Protein AF-A0A950HGU4-F1 (afdb_monomer_lite)

Sequence (94 aa):
MRDKKIDRATVLRDLQVIENDDYDGFVLLVQAARNRNVVFNPDLPIWDAAQRLGIIVDCNHGGVVEFNEEMRDFVRDRNNVDGSDKHPFVKGRH

Foldseek 3Di:
DPPPPDPLVLVLVLLQVCCVPPVVLSLLVLLCLQDVPDFDDCPDPSNVSCVVSVLADDQDDPRTGHRDNVSSVSSPDCCQWNDDSNDIDGPDPD

Structure (mmCIF, N/CA/C/O backbone):
data_AF-A0A950HGU4-F1
#
_entry.id   AF-A0A950HGU4-F1
#
loop_
_atom_site.group_PDB
_atom_site.id
_atom_site.type_symbol
_atom_site.label_atom_id
_atom_site.label_alt_id
_atom_site.label_comp_id
_atom_site.label_asym_id
_atom_site.label_entity_id
_atom_site.label_seq_id
_atom_site.pdbx_PDB_ins_code
_atom_site.Cartn_x
_atom_site.Cartn_y
_atom_site.Cartn_z
_atom_site.occupancy
_atom_site.B_iso_or_equiv
_atom_site.auth_seq_id
_atom_site.auth_comp_id
_atom_site.auth_asym_id
_atom_site.auth_atom_id
_atom_site.pdbx_PDB_model_num
ATOM 1 N N . MET A 1 1 ? -17.101 -18.534 -5.274 1.00 34.72 1 MET A N 1
ATOM 2 C CA . MET A 1 1 ? -15.807 -18.521 -4.557 1.00 34.72 1 MET A CA 1
ATOM 3 C C . MET A 1 1 ? -16.059 -17.837 -3.226 1.00 34.72 1 MET A C 1
ATOM 5 O O . MET A 1 1 ? -16.816 -16.881 -3.216 1.00 34.72 1 MET A O 1
ATOM 9 N N . ARG A 1 2 ? -15.587 -18.390 -2.101 1.00 41.88 2 ARG A N 1
ATOM 10 C CA . ARG A 1 2 ? -15.783 -17.761 -0.784 1.00 41.88 2 ARG A CA 1
ATOM 11 C C . ARG A 1 2 ? -15.016 -16.439 -0.790 1.00 41.88 2 ARG A C 1
ATOM 13 O O . ARG A 1 2 ? -13.793 -16.499 -0.860 1.00 41.88 2 ARG A O 1
ATOM 20 N N . ASP A 1 3 ? -15.723 -15.310 -0.731 1.00 47.22 3 ASP A N 1
ATOM 21 C CA . ASP A 1 3 ? -15.138 -13.997 -0.449 1.00 47.22 3 ASP A CA 1
ATOM 22 C C . ASP A 1 3 ? -14.298 -14.125 0.818 1.00 47.22 3 ASP A C 1
ATOM 24 O O . ASP A 1 3 ? -14.812 -14.305 1.929 1.00 47.22 3 ASP A O 1
ATOM 28 N N . LYS A 1 4 ? -12.980 -14.163 0.638 1.00 54.94 4 LYS A N 1
ATOM 29 C CA . LYS A 1 4 ? -12.026 -14.294 1.728 1.00 54.94 4 LYS A CA 1
ATOM 30 C C . LYS A 1 4 ? -11.936 -12.907 2.346 1.00 54.94 4 LYS A C 1
ATOM 32 O O . LYS A 1 4 ? -11.071 -12.129 1.985 1.00 54.94 4 LYS A O 1
ATOM 37 N N . LYS A 1 5 ? -12.906 -12.596 3.208 1.00 67.62 5 LYS A N 1
ATOM 38 C CA . LYS A 1 5 ? -13.076 -11.289 3.845 1.00 67.62 5 LYS A CA 1
ATOM 39 C C . LYS A 1 5 ? -11.717 -10.770 4.317 1.00 67.62 5 LYS A C 1
ATOM 41 O O . LYS A 1 5 ? -11.126 -11.376 5.212 1.00 67.62 5 LYS A O 1
ATOM 46 N N . ILE A 1 6 ? -11.233 -9.691 3.701 1.00 73.75 6 ILE A N 1
ATOM 47 C CA . ILE A 1 6 ? -9.974 -9.061 4.094 1.00 73.75 6 ILE A CA 1
ATOM 48 C C . ILE A 1 6 ? -10.042 -8.700 5.578 1.00 73.75 6 ILE A C 1
ATOM 50 O O . ILE A 1 6 ? -10.990 -8.053 6.042 1.00 73.75 6 ILE A O 1
ATOM 54 N N . ASP A 1 7 ? -9.023 -9.112 6.331 1.00 85.88 7 ASP A N 1
ATOM 55 C CA . ASP A 1 7 ? -8.838 -8.650 7.699 1.00 85.88 7 ASP A CA 1
ATOM 56 C C . ASP A 1 7 ? -8.341 -7.200 7.679 1.00 85.88 7 ASP A C 1
ATOM 58 O O . ASP A 1 7 ? -7.144 -6.918 7.624 1.00 85.88 7 ASP A O 1
ATOM 62 N N . ARG A 1 8 ? -9.301 -6.270 7.704 1.00 85.38 8 ARG A N 1
ATOM 63 C CA . ARG A 1 8 ? -9.058 -4.825 7.599 1.00 85.38 8 ARG A CA 1
ATOM 64 C C . ARG A 1 8 ? -8.037 -4.321 8.620 1.00 85.38 8 ARG A C 1
ATOM 66 O O . ARG A 1 8 ? -7.263 -3.428 8.298 1.00 85.38 8 ARG A O 1
ATOM 73 N N . ALA A 1 9 ? -8.063 -4.844 9.848 1.00 87.69 9 ALA A N 1
ATOM 74 C CA . ALA A 1 9 ? -7.183 -4.372 10.915 1.00 87.69 9 ALA A CA 1
ATOM 75 C C . ALA A 1 9 ? -5.731 -4.789 10.664 1.00 87.69 9 ALA A C 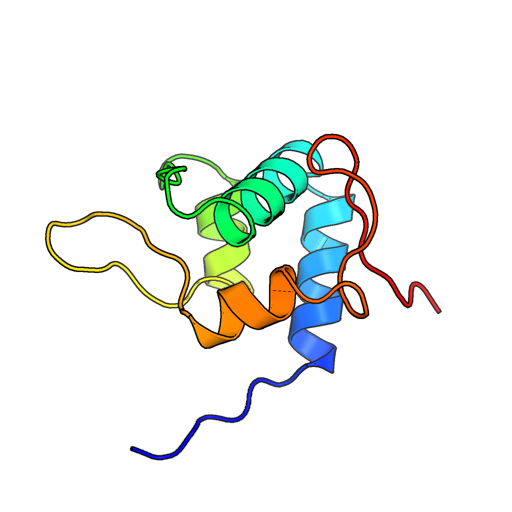1
ATOM 77 O O . ALA A 1 9 ? -4.818 -4.000 10.902 1.00 87.69 9 ALA A O 1
ATOM 78 N N . T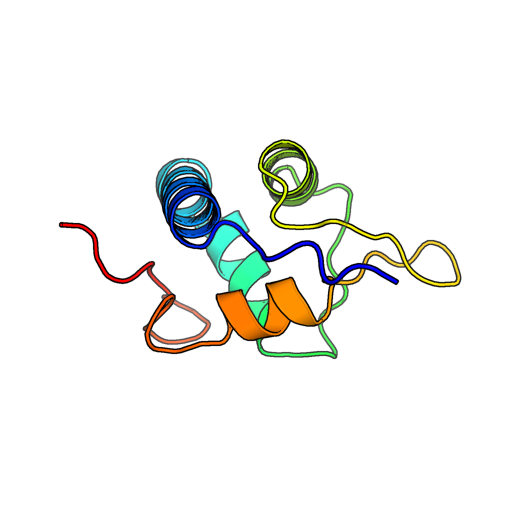HR A 1 10 ? -5.534 -6.003 10.152 1.00 89.00 10 THR A N 1
ATOM 79 C CA . THR A 1 10 ? -4.219 -6.497 9.738 1.00 89.00 10 THR A CA 1
ATOM 80 C C . THR A 1 10 ? -3.686 -5.672 8.566 1.00 89.00 10 THR A C 1
ATOM 82 O O . THR A 1 10 ? -2.631 -5.063 8.703 1.00 89.00 10 THR A O 1
ATOM 85 N N . VAL A 1 11 ? -4.481 -5.472 7.506 1.00 88.25 11 VAL A N 1
ATOM 86 C CA . VAL A 1 11 ? -4.051 -4.671 6.341 1.00 88.25 11 VAL A CA 1
ATOM 87 C C . VAL A 1 11 ? -3.717 -3.220 6.708 1.00 88.25 11 VAL A C 1
ATOM 89 O O . VAL A 1 11 ? -2.757 -2.663 6.186 1.00 88.25 11 VAL A O 1
ATOM 92 N N . LEU A 1 12 ? -4.458 -2.587 7.625 1.00 91.12 12 LEU A N 1
ATOM 93 C CA . LEU A 1 12 ? -4.116 -1.235 8.094 1.00 91.12 12 LEU A CA 1
ATOM 94 C C . LEU A 1 12 ? -2.772 -1.190 8.822 1.00 91.12 12 LEU A C 1
ATOM 96 O O . LEU A 1 12 ? -1.999 -0.261 8.600 1.00 91.12 12 LEU A O 1
ATOM 100 N N . ARG A 1 13 ? -2.487 -2.177 9.679 1.00 91.19 13 ARG A N 1
ATOM 101 C CA . ARG A 1 13 ? -1.190 -2.271 10.365 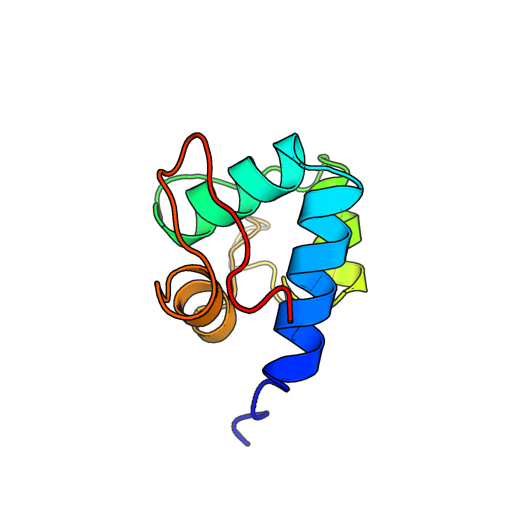1.00 91.19 13 ARG A CA 1
ATOM 102 C C . ARG A 1 13 ? -0.064 -2.504 9.372 1.00 91.19 13 ARG A C 1
ATOM 104 O O . ARG A 1 13 ? 0.970 -1.860 9.476 1.00 91.19 13 ARG A O 1
ATOM 111 N N . ASP A 1 14 ? -0.292 -3.359 8.391 1.00 91.50 14 ASP A N 1
ATOM 112 C CA . ASP A 1 14 ? 0.681 -3.656 7.350 1.00 91.50 14 ASP A CA 1
ATOM 113 C C . ASP A 1 14 ? 0.988 -2.418 6.496 1.00 91.50 14 ASP A C 1
ATOM 115 O O . ASP A 1 14 ? 2.153 -2.105 6.259 1.00 91.50 14 ASP A O 1
ATOM 119 N N . LEU A 1 15 ? -0.032 -1.632 6.125 1.00 90.94 15 LEU A N 1
ATOM 120 C CA . LEU A 1 15 ? 0.171 -0.340 5.461 1.00 90.94 15 LEU A CA 1
ATOM 121 C C . LEU A 1 15 ? 0.976 0.632 6.334 1.00 90.94 15 LEU A C 1
ATOM 123 O O . LEU A 1 15 ? 1.806 1.361 5.803 1.00 90.94 15 LEU A O 1
ATOM 127 N N . GLN A 1 16 ? 0.751 0.650 7.653 1.00 92.94 16 GLN A N 1
ATOM 128 C CA . GLN A 1 16 ? 1.509 1.503 8.579 1.00 92.94 16 GLN A CA 1
ATOM 129 C C . GLN A 1 16 ? 2.969 1.064 8.712 1.00 92.94 16 GLN A C 1
ATOM 131 O O . GLN A 1 16 ? 3.845 1.919 8.804 1.00 92.94 16 GLN A O 1
ATOM 136 N N . VAL A 1 17 ? 3.240 -0.245 8.729 1.00 93.25 17 VAL A N 1
ATOM 137 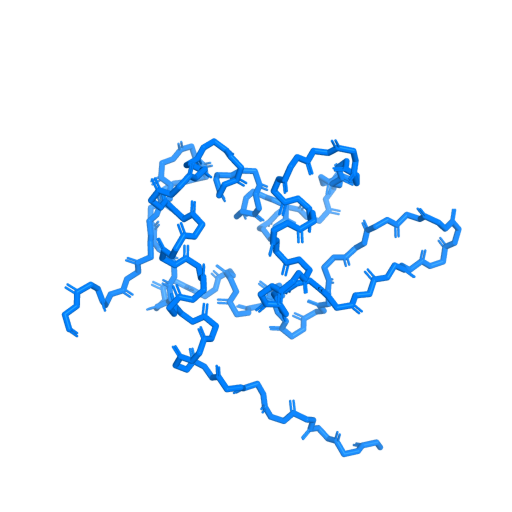C CA . VAL A 1 17 ? 4.608 -0.784 8.719 1.00 93.25 17 VAL A CA 1
ATOM 138 C C . VAL A 1 17 ? 5.331 -0.309 7.465 1.00 93.25 17 VAL A C 1
ATOM 140 O O . VAL A 1 17 ? 6.398 0.284 7.569 1.00 93.25 17 VAL A O 1
ATOM 143 N N . ILE A 1 18 ? 4.702 -0.462 6.298 1.00 92.06 18 ILE A N 1
ATOM 144 C CA . ILE A 1 18 ? 5.263 0.012 5.032 1.00 92.06 18 ILE A CA 1
ATOM 145 C C . ILE A 1 18 ? 5.468 1.534 5.051 1.00 92.06 18 ILE A C 1
ATOM 147 O O . ILE A 1 18 ? 6.541 1.996 4.686 1.00 92.06 18 ILE A O 1
ATOM 151 N N . GLU A 1 19 ? 4.476 2.317 5.492 1.00 93.75 19 GLU A N 1
ATOM 152 C CA . GLU A 1 19 ? 4.591 3.782 5.588 1.00 93.75 19 GLU A CA 1
ATOM 153 C C . GLU A 1 19 ? 5.812 4.206 6.421 1.00 93.75 19 GLU A C 1
ATOM 155 O O . GLU A 1 19 ? 6.476 5.182 6.077 1.00 93.75 19 GLU A O 1
ATOM 160 N N . ASN A 1 20 ? 6.107 3.489 7.510 1.00 93.19 20 ASN A N 1
ATOM 161 C CA . ASN A 1 20 ? 7.221 3.812 8.399 1.00 93.19 20 ASN A CA 1
ATOM 162 C C . ASN A 1 20 ? 8.578 3.329 7.859 1.00 93.19 20 ASN A C 1
ATOM 164 O O . ASN A 1 20 ? 9.570 4.042 8.009 1.00 93.19 20 ASN A O 1
ATOM 168 N N . ASP A 1 21 ? 8.625 2.135 7.266 1.00 93.88 21 ASP A N 1
ATOM 169 C CA . ASP A 1 21 ? 9.874 1.467 6.882 1.00 93.88 21 ASP A CA 1
ATOM 170 C C . ASP A 1 21 ? 10.329 1.831 5.456 1.00 93.88 21 ASP A C 1
ATOM 172 O O . ASP A 1 21 ? 11.528 1.887 5.183 1.00 93.88 21 ASP A O 1
ATOM 176 N N . ASP A 1 22 ? 9.383 2.098 4.552 1.00 93.38 22 ASP A N 1
ATOM 177 C CA . ASP A 1 22 ? 9.610 2.448 3.145 1.00 93.38 22 ASP A CA 1
ATOM 178 C C . ASP A 1 22 ? 8.543 3.448 2.666 1.00 93.38 22 ASP A C 1
ATOM 180 O O . ASP A 1 22 ? 7.625 3.113 1.913 1.00 93.38 22 ASP A O 1
ATOM 184 N N . TYR A 1 23 ? 8.643 4.700 3.128 1.00 93.19 23 TYR A N 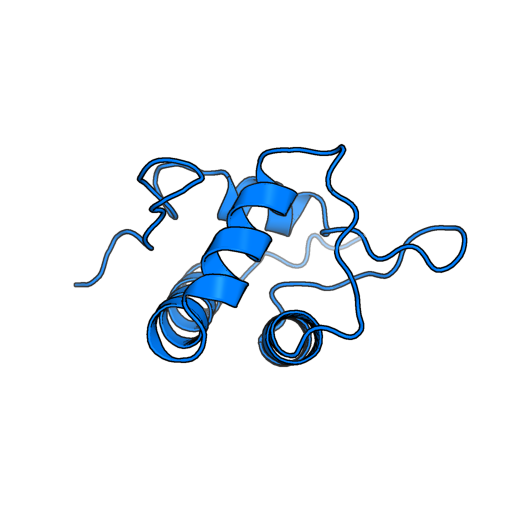1
ATOM 185 C CA . TYR A 1 23 ? 7.664 5.743 2.800 1.00 93.19 23 TYR A CA 1
ATOM 186 C C . TYR A 1 23 ? 7.562 6.018 1.292 1.00 93.19 23 TYR A C 1
ATOM 188 O O . TYR A 1 23 ? 6.463 6.205 0.769 1.00 93.19 23 TYR A O 1
ATOM 196 N N . ASP A 1 24 ? 8.686 6.019 0.572 1.00 92.50 24 ASP A N 1
ATOM 197 C CA . ASP A 1 24 ? 8.687 6.224 -0.880 1.00 92.50 24 ASP A CA 1
ATOM 198 C C . ASP A 1 24 ? 7.983 5.057 -1.591 1.00 92.50 24 ASP A C 1
ATOM 200 O O . ASP A 1 24 ? 7.142 5.272 -2.471 1.00 92.50 24 ASP A O 1
ATOM 204 N N . GLY A 1 25 ? 8.241 3.821 -1.154 1.00 90.38 25 GLY A N 1
ATOM 205 C CA . GLY A 1 25 ? 7.498 2.639 -1.573 1.00 90.38 25 GLY A CA 1
ATOM 206 C C . GLY A 1 25 ? 6.004 2.733 -1.260 1.00 90.38 25 GLY A C 1
ATOM 207 O O . GLY A 1 25 ? 5.170 2.490 -2.134 1.00 90.38 25 GLY A O 1
ATOM 208 N N . PHE A 1 26 ? 5.641 3.156 -0.049 1.00 92.00 26 PHE A N 1
ATOM 209 C CA . PHE A 1 26 ? 4.254 3.394 0.353 1.00 92.00 26 PHE A CA 1
ATOM 210 C C . PHE A 1 26 ? 3.553 4.399 -0.569 1.00 92.00 26 PHE A C 1
ATOM 212 O O . PHE A 1 26 ? 2.434 4.157 -1.026 1.00 92.00 26 PHE A O 1
ATOM 219 N N . VAL A 1 27 ? 4.211 5.513 -0.895 1.00 92.19 27 VAL A N 1
ATOM 220 C CA . VAL A 1 27 ? 3.678 6.519 -1.821 1.00 92.19 27 VAL A CA 1
ATOM 221 C C . VAL A 1 27 ? 3.406 5.897 -3.192 1.00 92.19 27 VAL A C 1
ATOM 223 O O . VAL A 1 27 ? 2.315 6.080 -3.742 1.00 92.19 27 VAL A O 1
ATOM 226 N N . LEU A 1 28 ? 4.352 5.119 -3.727 1.00 89.31 28 LEU A N 1
ATOM 227 C CA . LEU A 1 28 ? 4.184 4.413 -5.001 1.00 89.31 28 LEU A CA 1
ATOM 228 C C . LEU A 1 28 ? 3.016 3.419 -4.954 1.00 89.31 28 LEU A C 1
ATOM 230 O O . LEU A 1 28 ? 2.234 3.337 -5.904 1.00 89.31 28 LEU A O 1
ATOM 234 N N . LEU A 1 29 ? 2.870 2.686 -3.848 1.00 88.81 29 LEU A N 1
ATOM 235 C CA . LEU A 1 29 ? 1.784 1.729 -3.623 1.00 88.81 29 LEU A CA 1
ATOM 236 C C . LEU A 1 29 ? 0.418 2.425 -3.702 1.00 88.81 29 LEU A C 1
ATOM 238 O O . LEU A 1 29 ? -0.476 1.987 -4.428 1.00 88.81 29 LEU A O 1
ATOM 242 N N . VAL A 1 30 ? 0.271 3.552 -3.001 1.00 90.19 30 VAL A N 1
ATOM 243 C CA . VAL A 1 30 ? -0.965 4.347 -2.988 1.00 90.19 30 VAL A CA 1
ATOM 244 C C . VAL A 1 30 ? -1.254 4.951 -4.363 1.00 90.19 30 VAL A C 1
ATOM 246 O O . VAL A 1 30 ? -2.401 4.924 -4.819 1.00 90.19 30 VAL A O 1
ATOM 249 N N . GLN A 1 31 ? -0.230 5.459 -5.053 1.00 88.56 31 GLN A N 1
ATOM 250 C CA . GLN A 1 31 ? -0.363 5.973 -6.417 1.00 88.56 31 GLN A CA 1
ATOM 251 C C . GLN A 1 31 ? -0.883 4.903 -7.374 1.00 88.56 31 GLN A C 1
ATOM 253 O O . GLN A 1 31 ? -1.820 5.161 -8.129 1.00 88.56 31 GLN A O 1
ATOM 258 N N . ALA A 1 32 ? -0.326 3.696 -7.312 1.00 83.31 32 ALA A N 1
ATOM 259 C CA . ALA A 1 32 ? -0.747 2.599 -8.171 1.00 83.31 32 ALA A CA 1
ATOM 260 C C . ALA A 1 32 ? -2.135 2.045 -7.809 1.00 83.31 32 ALA A C 1
ATOM 262 O O . ALA A 1 32 ? -2.882 1.609 -8.688 1.00 83.31 32 ALA A O 1
ATOM 263 N N . ALA A 1 33 ? -2.547 2.144 -6.543 1.00 86.12 33 ALA A N 1
ATOM 264 C CA . ALA A 1 33 ? -3.918 1.839 -6.151 1.00 86.12 33 ALA A CA 1
ATOM 265 C C . ALA A 1 33 ? -4.933 2.872 -6.688 1.00 86.12 33 ALA A C 1
ATOM 267 O O . ALA A 1 33 ? -6.042 2.514 -7.096 1.00 86.12 33 ALA A O 1
ATOM 268 N N . ARG A 1 34 ? -4.570 4.162 -6.714 1.00 86.75 34 ARG A N 1
ATOM 269 C CA . ARG A 1 34 ? -5.448 5.261 -7.161 1.00 86.75 34 ARG A CA 1
ATOM 270 C C . ARG A 1 34 ? -5.448 5.467 -8.679 1.00 86.75 34 ARG A C 1
ATOM 272 O O . ARG A 1 34 ? -6.464 5.899 -9.225 1.00 86.75 34 ARG A O 1
ATOM 279 N N . ASN A 1 35 ? -4.356 5.133 -9.364 1.00 83.00 35 ASN A N 1
ATOM 280 C CA . ASN A 1 35 ? -4.197 5.288 -10.807 1.00 83.00 35 ASN A CA 1
ATOM 281 C C . ASN A 1 35 ? -3.938 3.935 -11.486 1.00 83.00 35 ASN A C 1
ATOM 283 O O . ASN A 1 35 ? -2.828 3.411 -11.463 1.00 83.00 35 ASN A O 1
ATOM 287 N N . ARG A 1 36 ? -4.963 3.418 -12.177 1.00 67.81 36 ARG A N 1
ATOM 288 C CA . ARG A 1 36 ? -4.925 2.122 -12.882 1.00 67.81 36 ARG A CA 1
ATOM 289 C C . ARG A 1 36 ? -3.906 2.055 -14.032 1.00 67.81 36 ARG A C 1
ATOM 291 O O . ARG A 1 36 ? -3.653 0.967 -14.527 1.00 67.81 36 ARG A O 1
ATOM 298 N N . ASN A 1 37 ? -3.332 3.185 -14.451 1.00 70.31 37 ASN A N 1
ATOM 299 C CA . ASN A 1 37 ? -2.319 3.231 -15.510 1.00 70.31 37 ASN A CA 1
ATOM 300 C C . ASN A 1 37 ? -0.881 3.120 -14.983 1.00 70.31 37 ASN A C 1
ATOM 302 O O . ASN A 1 37 ? 0.057 3.096 -15.778 1.00 70.31 37 ASN A O 1
ATOM 306 N N . VAL A 1 38 ? -0.683 3.105 -13.661 1.00 67.56 38 VAL A N 1
ATOM 307 C CA . VAL A 1 38 ? 0.646 2.937 -13.070 1.00 67.56 38 VAL A CA 1
ATOM 308 C C . VAL A 1 38 ? 0.946 1.446 -12.993 1.00 67.56 38 VAL A C 1
ATOM 310 O O . VAL A 1 38 ? 0.362 0.720 -12.191 1.00 67.56 38 VAL A O 1
ATOM 313 N N . VAL A 1 39 ? 1.866 0.999 -13.843 1.00 66.69 39 VAL A N 1
ATOM 314 C CA . VAL A 1 39 ? 2.444 -0.343 -13.757 1.00 66.69 39 VAL A CA 1
ATOM 315 C C . VAL A 1 39 ? 3.409 -0.360 -12.577 1.00 66.69 39 VAL A C 1
ATOM 317 O O . VAL A 1 39 ? 4.318 0.468 -12.503 1.00 66.69 39 VAL A O 1
ATOM 320 N N . PHE A 1 40 ? 3.196 -1.281 -11.641 1.00 71.12 40 PHE A N 1
ATOM 321 C CA . PHE A 1 40 ? 4.051 -1.411 -10.469 1.00 71.12 40 PHE A CA 1
ATOM 322 C C . PHE A 1 40 ? 5.250 -2.296 -10.811 1.00 71.12 40 PHE A C 1
ATOM 324 O O . PHE A 1 40 ? 5.081 -3.389 -11.350 1.00 71.12 40 PHE A O 1
ATOM 331 N N . ASN A 1 41 ? 6.462 -1.814 -10.539 1.00 74.56 41 ASN A N 1
ATOM 332 C CA . ASN A 1 41 ? 7.673 -2.573 -10.826 1.00 74.56 41 ASN A CA 1
ATOM 333 C C . ASN A 1 41 ? 7.896 -3.642 -9.729 1.00 74.56 41 ASN A C 1
ATOM 335 O O . ASN A 1 41 ? 8.127 -3.252 -8.581 1.00 74.56 41 ASN A O 1
ATOM 339 N N . PRO A 1 42 ? 7.855 -4.953 -10.051 1.00 72.88 42 PRO A N 1
ATOM 340 C CA . PRO A 1 42 ? 8.089 -6.024 -9.078 1.00 72.88 42 PRO A CA 1
ATOM 341 C C . PRO A 1 42 ? 9.497 -6.030 -8.476 1.00 72.88 42 PRO A C 1
ATOM 343 O O . PRO A 1 42 ? 9.696 -6.617 -7.417 1.00 72.88 42 PRO A O 1
ATOM 346 N N . ASP A 1 43 ? 10.467 -5.387 -9.127 1.00 80.69 43 ASP A N 1
ATOM 347 C CA . ASP A 1 43 ? 11.853 -5.354 -8.653 1.00 80.69 43 ASP A CA 1
ATOM 348 C C . ASP A 1 43 ? 12.068 -4.345 -7.512 1.00 80.69 43 ASP A C 1
ATOM 350 O O . ASP A 1 43 ? 13.155 -4.271 -6.935 1.00 80.69 43 ASP A O 1
ATOM 354 N N . LEU A 1 44 ? 11.056 -3.534 -7.181 1.00 81.81 44 LEU A N 1
ATOM 355 C CA . LEU A 1 44 ? 11.147 -2.594 -6.069 1.00 81.81 44 LEU A CA 1
ATOM 356 C C . LEU A 1 44 ? 10.962 -3.319 -4.723 1.00 81.81 44 LEU A C 1
ATOM 358 O O . LEU A 1 44 ? 10.061 -4.148 -4.609 1.00 81.81 44 LEU A O 1
ATOM 362 N N . PRO A 1 45 ? 11.719 -2.966 -3.665 1.00 84.44 45 PRO A N 1
ATOM 363 C CA . PRO A 1 45 ? 11.598 -3.599 -2.345 1.00 84.44 45 PRO A CA 1
ATOM 364 C C . PRO A 1 45 ? 10.177 -3.584 -1.768 1.00 84.44 45 PRO A C 1
ATOM 366 O O . PRO A 1 45 ? 9.738 -4.563 -1.164 1.00 84.44 45 PRO A O 1
ATOM 369 N N . ILE A 1 46 ? 9.432 -2.504 -2.022 1.00 85.69 46 ILE A N 1
ATOM 370 C CA . ILE A 1 46 ? 8.026 -2.367 -1.642 1.00 85.69 46 ILE A CA 1
ATOM 371 C C . ILE A 1 46 ? 7.146 -3.501 -2.172 1.00 85.69 46 ILE A C 1
ATOM 373 O O . ILE A 1 46 ? 6.185 -3.881 -1.512 1.00 85.69 46 ILE A O 1
ATOM 377 N N . TRP A 1 47 ? 7.453 -4.058 -3.344 1.00 82.44 47 TRP A N 1
ATOM 378 C CA . TRP A 1 47 ? 6.679 -5.149 -3.924 1.00 82.44 47 TRP A CA 1
ATOM 379 C C . TRP A 1 47 ? 6.741 -6.402 -3.050 1.00 82.44 47 TRP A C 1
ATOM 381 O O . TRP A 1 47 ? 5.713 -6.913 -2.609 1.00 82.44 47 TRP A O 1
ATOM 391 N N . ASP A 1 48 ? 7.956 -6.858 -2.757 1.00 82.50 48 ASP A N 1
ATOM 392 C CA . ASP A 1 48 ? 8.210 -8.022 -1.911 1.00 82.50 48 ASP A CA 1
ATOM 393 C C . ASP A 1 48 ? 7.706 -7.780 -0.478 1.00 82.50 48 ASP A C 1
ATOM 395 O O . ASP A 1 48 ? 7.066 -8.654 0.110 1.00 82.50 48 ASP A O 1
ATOM 399 N N . ALA A 1 49 ? 7.878 -6.566 0.058 1.00 87.31 49 ALA A N 1
ATOM 400 C CA . ALA A 1 49 ? 7.313 -6.184 1.352 1.00 87.31 49 ALA A CA 1
ATOM 401 C C . ALA A 1 49 ? 5.774 -6.267 1.363 1.00 87.31 49 ALA A C 1
ATOM 403 O O . ALA A 1 49 ? 5.191 -6.923 2.228 1.00 87.31 49 ALA A O 1
ATOM 404 N N . ALA A 1 50 ? 5.105 -5.665 0.378 1.00 85.25 50 ALA A N 1
ATOM 405 C CA . ALA A 1 50 ? 3.649 -5.653 0.280 1.00 85.25 50 ALA A CA 1
ATOM 406 C C . ALA A 1 50 ? 3.063 -7.048 0.009 1.00 85.25 50 ALA A C 1
ATOM 408 O O . ALA A 1 50 ? 1.977 -7.353 0.502 1.00 85.25 50 ALA A O 1
ATOM 409 N N . GLN A 1 51 ? 3.769 -7.917 -0.723 1.00 84.06 51 GLN A N 1
ATOM 410 C CA . GLN A 1 51 ? 3.377 -9.319 -0.899 1.00 84.06 51 GLN A CA 1
ATOM 411 C C . GLN A 1 51 ? 3.509 -10.126 0.396 1.00 84.06 51 GLN A C 1
ATOM 413 O O . GLN A 1 51 ? 2.588 -10.861 0.753 1.00 84.06 51 GLN A O 1
ATOM 418 N N . ARG A 1 52 ? 4.620 -9.983 1.131 1.00 85.25 52 ARG A N 1
ATOM 419 C CA . ARG A 1 52 ? 4.828 -10.674 2.421 1.00 85.25 52 ARG A CA 1
ATOM 420 C C . ARG A 1 52 ? 3.794 -10.281 3.464 1.00 85.25 52 ARG A C 1
ATOM 422 O O . ARG A 1 52 ? 3.364 -11.126 4.244 1.00 85.25 52 ARG A O 1
ATOM 429 N N . LEU A 1 53 ? 3.391 -9.016 3.445 1.00 83.81 53 LEU A N 1
ATOM 430 C CA . LEU A 1 53 ? 2.336 -8.473 4.294 1.00 83.81 53 LEU A CA 1
ATOM 431 C C . LEU A 1 53 ? 0.927 -8.715 3.719 1.00 83.81 53 LEU A C 1
ATOM 433 O O . LEU A 1 53 ? -0.066 -8.263 4.270 1.00 83.81 53 LEU A O 1
ATOM 437 N N . GLY A 1 54 ? 0.807 -9.432 2.599 1.00 78.81 54 GLY A N 1
ATOM 438 C CA . GLY A 1 54 ? -0.479 -9.835 2.034 1.00 78.81 54 GLY A CA 1
ATOM 439 C C . GLY A 1 54 ? -1.325 -8.696 1.460 1.00 78.81 54 GLY A C 1
ATOM 440 O O . GLY A 1 54 ? -2.510 -8.907 1.219 1.00 78.81 54 GLY A O 1
ATOM 441 N N . ILE A 1 55 ? -0.749 -7.514 1.220 1.00 79.44 55 ILE A N 1
ATOM 442 C CA . ILE A 1 55 ? -1.433 -6.361 0.613 1.00 79.44 55 ILE A CA 1
ATOM 443 C C . ILE A 1 55 ? -1.566 -6.525 -0.899 1.00 79.44 55 ILE A C 1
ATOM 445 O O . ILE A 1 55 ? -2.576 -6.134 -1.485 1.00 79.44 55 ILE A O 1
ATOM 449 N N . ILE A 1 56 ? -0.566 -7.125 -1.544 1.00 76.94 56 ILE A N 1
ATOM 450 C CA . ILE A 1 56 ? -0.640 -7.476 -2.961 1.00 76.94 56 ILE A CA 1
ATOM 451 C C . ILE A 1 56 ? -0.691 -8.990 -3.088 1.00 76.94 56 ILE A C 1
ATOM 453 O O . ILE A 1 56 ? 0.131 -9.700 -2.516 1.00 76.94 56 ILE A O 1
ATOM 457 N N . VAL A 1 57 ? -1.692 -9.478 -3.818 1.00 62.00 57 VAL A N 1
ATOM 458 C CA . VAL A 1 57 ? -2.084 -10.893 -3.787 1.00 62.00 57 VAL A CA 1
ATOM 459 C C . VAL A 1 57 ? -1.948 -11.567 -5.154 1.00 62.00 57 VAL A C 1
ATOM 461 O O . VAL A 1 57 ? -1.935 -12.793 -5.198 1.00 62.00 57 VAL A O 1
ATOM 464 N N . ASP A 1 58 ? -1.827 -10.818 -6.259 1.00 64.69 58 ASP A N 1
ATOM 465 C CA . ASP A 1 58 ? -1.892 -11.422 -7.595 1.00 64.69 58 ASP A CA 1
ATOM 466 C C . ASP A 1 58 ? -0.956 -10.791 -8.640 1.00 64.69 58 ASP A C 1
ATOM 468 O O . ASP A 1 58 ? -0.666 -9.595 -8.617 1.00 64.69 58 ASP A O 1
ATOM 472 N N . CYS A 1 59 ? -0.509 -11.623 -9.581 1.00 55.75 59 CYS A N 1
ATOM 473 C CA . CYS A 1 59 ? 0.175 -11.226 -10.809 1.00 55.75 59 CYS A CA 1
ATOM 474 C C . CYS A 1 59 ? -0.768 -11.578 -11.964 1.00 55.75 59 CYS A C 1
ATOM 476 O O . CYS A 1 59 ? -0.967 -12.759 -12.249 1.00 55.75 59 CYS A O 1
ATOM 478 N N . ASN A 1 60 ? -1.355 -10.588 -12.636 1.00 62.31 60 ASN A N 1
ATOM 479 C CA . ASN A 1 60 ? -2.328 -10.852 -13.694 1.00 62.31 60 ASN A CA 1
ATOM 480 C C . ASN A 1 60 ? -1.692 -11.025 -15.086 1.00 62.31 60 ASN A C 1
ATOM 482 O O . ASN A 1 60 ? -0.490 -10.854 -15.308 1.00 62.31 60 ASN A O 1
ATOM 486 N N . HIS A 1 61 ? -2.554 -11.457 -16.015 1.00 44.66 61 HIS A N 1
ATOM 487 C CA . HIS A 1 61 ? -2.275 -11.939 -17.372 1.00 44.66 61 HIS A CA 1
ATOM 488 C C . HIS A 1 61 ? -1.080 -11.268 -18.072 1.00 44.66 61 HIS A C 1
ATOM 490 O O . HIS A 1 61 ? -1.106 -10.084 -18.392 1.00 44.66 61 HIS A O 1
ATOM 496 N N . GLY A 1 62 ? -0.063 -12.073 -18.394 1.00 52.56 62 GLY A N 1
ATOM 497 C CA . GLY A 1 62 ? 1.128 -11.631 -19.129 1.00 52.56 62 GLY A CA 1
ATOM 498 C C . GLY A 1 62 ? 2.346 -11.318 -18.257 1.00 52.56 62 GLY A C 1
ATOM 499 O O . GLY A 1 62 ? 3.330 -10.807 -18.780 1.00 52.56 62 GLY A O 1
ATOM 500 N N . GLY A 1 63 ? 2.301 -11.632 -16.956 1.00 55.06 63 GLY A N 1
ATOM 501 C CA . GLY A 1 63 ? 3.409 -11.373 -16.027 1.00 55.06 63 GLY A CA 1
ATOM 502 C C . GLY A 1 63 ? 3.439 -9.935 -15.513 1.00 55.06 63 GLY A C 1
ATOM 503 O O . GLY A 1 63 ? 4.422 -9.527 -14.899 1.00 55.06 63 GLY A O 1
ATOM 504 N N . VAL A 1 64 ? 2.366 -9.173 -15.758 1.00 58.53 64 VAL A N 1
ATOM 505 C CA . VAL A 1 64 ? 2.215 -7.824 -15.227 1.00 58.53 64 VAL A CA 1
ATOM 506 C C . VAL A 1 64 ? 1.595 -7.920 -13.848 1.00 58.53 64 VAL A C 1
ATOM 508 O O . VAL A 1 64 ? 0.514 -8.457 -13.616 1.00 58.53 64 VAL A O 1
ATOM 511 N N . VAL A 1 65 ? 2.339 -7.372 -12.916 1.00 59.28 65 VAL A N 1
ATOM 512 C CA . VAL A 1 65 ? 1.933 -7.156 -11.550 1.00 59.28 65 VAL A CA 1
ATOM 513 C C . VAL A 1 65 ? 0.724 -6.203 -11.496 1.00 59.28 65 VAL A C 1
ATOM 515 O O . VAL A 1 65 ? 0.796 -5.068 -11.970 1.00 59.28 65 VAL A O 1
ATOM 518 N N . GLU A 1 66 ? -0.381 -6.640 -10.886 1.00 67.06 66 GLU A N 1
ATOM 519 C CA . GLU A 1 66 ? -1.565 -5.806 -10.657 1.00 67.06 66 GLU A CA 1
ATOM 520 C C . GLU A 1 66 ? -2.053 -5.924 -9.210 1.00 67.06 66 GLU A C 1
ATOM 522 O O . GLU A 1 66 ? -1.983 -6.973 -8.578 1.00 67.06 66 GLU A O 1
ATOM 527 N N . PHE A 1 67 ? -2.611 -4.840 -8.676 1.00 71.31 67 PHE A N 1
ATOM 528 C CA . PHE A 1 67 ? -3.306 -4.890 -7.393 1.00 71.31 67 PHE A CA 1
ATOM 529 C C . PHE A 1 67 ? -4.596 -5.692 -7.536 1.00 71.31 67 PHE A C 1
ATOM 531 O O . PHE A 1 67 ? -5.416 -5.390 -8.407 1.00 71.31 67 PHE A O 1
ATOM 538 N N . ASN A 1 68 ? -4.808 -6.639 -6.622 1.00 76.31 68 ASN A N 1
ATOM 539 C CA . ASN A 1 68 ? -6.121 -7.238 -6.413 1.00 76.31 68 ASN A CA 1
ATOM 540 C C . ASN A 1 68 ? -7.159 -6.113 -6.227 1.00 76.31 68 ASN A C 1
ATOM 542 O O . ASN A 1 68 ? -6.904 -5.163 -5.488 1.00 76.31 68 ASN A O 1
ATOM 546 N N . GLU A 1 69 ? -8.304 -6.200 -6.906 1.00 79.12 69 GLU A N 1
ATOM 547 C CA . GLU A 1 69 ? -9.316 -5.137 -6.900 1.00 79.12 69 GLU A CA 1
ATOM 548 C C . GLU A 1 69 ? -9.845 -4.824 -5.491 1.00 79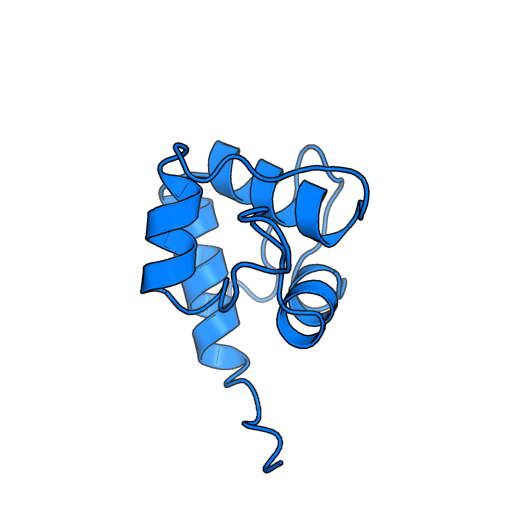.12 69 GLU A C 1
ATOM 550 O O . GLU A 1 69 ? -9.983 -3.652 -5.148 1.00 79.12 69 GLU A O 1
ATOM 555 N N . GLU A 1 70 ? -10.024 -5.835 -4.636 1.00 83.12 70 GLU A N 1
ATOM 556 C CA . GLU A 1 70 ? -10.471 -5.655 -3.249 1.00 83.12 70 GLU A CA 1
ATOM 557 C C . GLU A 1 70 ? -9.428 -4.879 -2.421 1.00 83.12 70 GLU A C 1
ATOM 559 O O . GLU A 1 70 ? -9.762 -3.937 -1.701 1.00 83.12 70 GLU A O 1
ATOM 564 N N . MET A 1 71 ? -8.143 -5.214 -2.582 1.00 84.94 71 MET A N 1
ATOM 565 C CA . MET A 1 71 ? -7.033 -4.503 -1.930 1.00 84.94 71 MET A CA 1
ATOM 566 C C . MET A 1 71 ? -6.839 -3.097 -2.496 1.00 84.94 71 MET A C 1
ATOM 568 O O . MET A 1 71 ? -6.585 -2.152 -1.751 1.00 84.94 71 MET A O 1
ATOM 572 N N . ARG A 1 72 ? -7.004 -2.930 -3.811 1.00 84.88 72 ARG A N 1
ATOM 573 C CA . ARG A 1 72 ? -6.953 -1.627 -4.477 1.00 84.88 72 ARG A CA 1
ATOM 574 C C . ARG A 1 72 ? -8.021 -0.696 -3.917 1.00 84.88 72 ARG A C 1
ATOM 576 O O . ARG A 1 72 ? -7.705 0.435 -3.549 1.00 84.88 72 ARG A O 1
ATOM 583 N N . ASP A 1 73 ? -9.262 -1.163 -3.836 1.00 87.00 73 ASP A N 1
ATOM 584 C CA . ASP A 1 73 ? -10.366 -0.377 -3.292 1.00 87.00 73 ASP A CA 1
ATOM 585 C C . ASP A 1 73 ? -10.156 -0.077 -1.804 1.00 87.00 73 ASP A C 1
ATOM 587 O O . ASP A 1 73 ? -10.430 1.040 -1.363 1.00 87.00 73 ASP A O 1
ATOM 591 N N . PHE A 1 74 ? -9.572 -1.014 -1.051 1.00 89.50 74 PHE A N 1
ATOM 592 C CA . PHE A 1 74 ? -9.196 -0.789 0.342 1.00 89.50 74 PHE A CA 1
ATOM 593 C C . PHE A 1 74 ? -8.158 0.331 0.507 1.00 89.50 74 PHE A C 1
ATOM 595 O O . PHE A 1 74 ? -8.362 1.233 1.321 1.00 89.50 74 PHE A O 1
ATOM 602 N N . VAL A 1 75 ? -7.063 0.299 -0.259 1.00 89.06 75 VAL A N 1
ATOM 603 C CA . VAL A 1 75 ? -5.997 1.319 -0.213 1.00 89.06 75 VAL A CA 1
ATOM 604 C C . VAL A 1 75 ? -6.498 2.670 -0.740 1.00 89.06 75 VAL A C 1
ATOM 606 O O . VAL A 1 75 ? -6.068 3.726 -0.280 1.00 89.06 75 VAL A O 1
ATOM 609 N N . ARG A 1 76 ? -7.436 2.664 -1.692 1.00 88.50 76 ARG A N 1
ATOM 610 C CA . ARG A 1 76 ? -8.045 3.877 -2.253 1.00 88.50 76 ARG A CA 1
ATOM 611 C C . ARG A 1 76 ? -9.050 4.545 -1.306 1.00 88.50 76 ARG A C 1
ATOM 613 O O . ARG A 1 76 ? -9.305 5.744 -1.457 1.00 88.50 76 ARG A O 1
ATOM 620 N N . ASP A 1 77 ? -9.634 3.804 -0.367 1.00 91.19 77 ASP A N 1
ATOM 621 C CA . ASP A 1 77 ? -10.619 4.325 0.582 1.00 91.19 77 ASP A CA 1
ATOM 622 C C . ASP A 1 77 ? -10.003 5.414 1.479 1.00 91.19 77 ASP A C 1
ATOM 624 O O . ASP A 1 77 ? -9.073 5.173 2.251 1.00 91.19 77 ASP A O 1
ATOM 628 N N . ARG A 1 78 ? -10.575 6.624 1.421 1.00 88.56 78 ARG A N 1
ATOM 629 C CA . ARG A 1 78 ? -10.142 7.790 2.213 1.00 88.56 78 ARG A CA 1
ATOM 630 C C . ARG A 1 78 ? -10.359 7.641 3.720 1.00 88.56 78 ARG A C 1
ATOM 632 O O . ARG A 1 78 ? -9.904 8.496 4.484 1.00 88.56 78 ARG A O 1
ATOM 639 N N . ASN A 1 79 ? -11.075 6.606 4.155 1.00 91.12 79 ASN A N 1
ATOM 640 C CA . ASN A 1 79 ? -11.179 6.236 5.564 1.00 91.12 79 ASN A CA 1
ATOM 641 C C . ASN A 1 79 ? -9.960 5.434 6.042 1.00 91.12 79 ASN A C 1
ATOM 643 O O . ASN A 1 79 ? -9.672 5.451 7.235 1.00 91.12 79 ASN A O 1
ATOM 647 N N . ASN A 1 80 ? -9.238 4.781 5.126 1.00 91.50 80 ASN A N 1
ATOM 648 C CA . ASN A 1 80 ? -8.051 3.981 5.417 1.00 91.50 80 ASN A CA 1
ATOM 649 C C . ASN A 1 80 ? -6.758 4.754 5.105 1.00 91.50 80 ASN A C 1
ATOM 651 O O . ASN A 1 80 ? -5.847 4.767 5.925 1.00 91.50 80 ASN A O 1
ATOM 655 N N . VAL A 1 81 ? -6.682 5.428 3.950 1.00 92.38 81 VAL A N 1
ATOM 656 C CA . VAL A 1 81 ? -5.509 6.208 3.515 1.00 92.38 81 VAL A CA 1
ATOM 657 C C . VAL A 1 81 ? -5.948 7.587 3.033 1.00 92.38 81 VAL A C 1
ATOM 659 O O . VAL A 1 81 ? -6.711 7.714 2.073 1.00 92.38 81 VAL A O 1
ATOM 662 N N . ASP A 1 82 ? -5.436 8.635 3.672 1.00 92.31 82 ASP A N 1
ATOM 663 C CA . ASP A 1 82 ? -5.737 10.027 3.326 1.00 92.31 82 ASP A CA 1
ATOM 664 C C . ASP A 1 82 ? -4.492 10.752 2.802 1.00 92.31 82 ASP A C 1
ATOM 666 O O . ASP A 1 82 ? -3.413 10.174 2.695 1.00 92.31 82 ASP A O 1
ATOM 670 N N . GLY A 1 83 ? -4.657 12.010 2.408 1.00 90.69 83 GLY A N 1
ATOM 671 C CA . GLY A 1 83 ? -3.599 12.814 1.816 1.00 90.69 83 GLY A CA 1
ATOM 672 C C . GLY A 1 83 ? -3.534 12.705 0.293 1.00 90.69 83 GLY A C 1
ATOM 673 O O . GLY A 1 83 ? -4.243 11.928 -0.361 1.00 90.69 83 GLY A O 1
ATOM 674 N N . SER A 1 84 ? -2.691 13.560 -0.285 1.00 89.62 84 SER A N 1
ATOM 675 C CA . SER A 1 84 ? -2.459 13.597 -1.731 1.00 89.62 84 SER A CA 1
ATOM 676 C C . SER A 1 84 ? -1.642 12.392 -2.187 1.00 89.62 84 SER A C 1
ATOM 678 O O . SER A 1 84 ? -0.938 11.786 -1.391 1.00 89.62 84 SER A O 1
ATOM 680 N N . ASP A 1 85 ? -1.644 12.103 -3.483 1.00 86.06 85 ASP A N 1
ATOM 681 C CA . ASP A 1 85 ? -0.826 11.030 -4.061 1.00 86.06 85 ASP A CA 1
ATOM 682 C C . ASP A 1 85 ? 0.685 11.237 -3.865 1.00 86.06 85 ASP A C 1
ATOM 684 O O . ASP A 1 85 ? 1.451 10.293 -4.003 1.00 86.06 85 ASP A O 1
ATOM 688 N N . LYS A 1 86 ? 1.128 12.462 -3.551 1.00 88.44 86 LYS A N 1
ATOM 689 C CA . LYS A 1 86 ? 2.534 12.779 -3.244 1.00 88.44 86 LYS A CA 1
ATOM 690 C C . LYS A 1 86 ? 2.875 12.638 -1.764 1.00 88.44 86 LYS A C 1
ATOM 692 O O . LYS A 1 86 ? 4.035 12.444 -1.431 1.00 88.44 86 LYS A O 1
ATOM 697 N N . HIS A 1 87 ? 1.874 12.784 -0.899 1.00 93.00 87 HIS A N 1
ATOM 698 C CA . HIS A 1 87 ? 2.027 12.734 0.553 1.00 93.00 87 HIS A CA 1
ATOM 699 C C . HIS A 1 87 ? 0.837 12.003 1.188 1.00 93.00 87 HIS A C 1
ATOM 701 O O . HIS A 1 87 ? 0.030 12.636 1.882 1.00 93.00 87 HIS A O 1
ATOM 707 N N . PRO A 1 88 ? 0.652 10.707 0.883 1.00 94.19 88 PRO A N 1
ATOM 708 C CA . PRO A 1 88 ? -0.371 9.908 1.524 1.00 94.19 88 PRO A CA 1
ATOM 709 C C . PRO A 1 88 ? 0.068 9.509 2.936 1.00 94.19 88 PRO A C 1
ATOM 711 O O . PRO A 1 88 ? 1.257 9.532 3.262 1.00 94.19 88 PRO A O 1
ATOM 714 N N . PHE A 1 89 ? -0.899 9.122 3.762 1.00 93.88 89 PHE A N 1
ATOM 715 C CA . PHE A 1 89 ? -0.670 8.548 5.088 1.00 93.88 89 PHE A CA 1
ATOM 716 C C . PHE A 1 89 ? -1.838 7.647 5.499 1.00 93.88 89 PHE A C 1
ATOM 718 O O . PHE A 1 89 ? -2.991 7.885 5.117 1.00 93.88 89 PHE A O 1
ATOM 725 N N . VAL A 1 90 ? -1.558 6.619 6.298 1.00 93.31 90 VAL A N 1
ATOM 726 C CA . VAL A 1 90 ? -2.586 5.728 6.837 1.00 93.31 90 VAL A CA 1
ATOM 727 C C . VAL A 1 90 ? -3.343 6.431 7.965 1.00 93.31 90 VAL A C 1
ATOM 729 O O . VAL A 1 90 ? -2.763 6.973 8.911 1.00 93.31 90 VAL A O 1
ATOM 732 N N . LYS A 1 91 ? -4.673 6.427 7.876 1.00 90.38 91 LYS A N 1
ATOM 733 C CA . LYS A 1 91 ? -5.570 6.957 8.905 1.00 90.38 91 LYS A CA 1
ATOM 734 C C . LYS A 1 91 ? -5.750 5.974 10.054 1.00 90.38 91 LYS A C 1
ATOM 736 O O . LYS A 1 91 ? -5.611 4.768 9.897 1.00 90.38 91 LYS A O 1
ATOM 741 N N . GLY A 1 92 ? -6.106 6.511 11.221 1.00 73.81 92 GLY A N 1
ATOM 742 C CA . GLY A 1 92 ? -6.308 5.690 12.414 1.00 73.81 92 GLY A CA 1
ATOM 743 C C . GLY A 1 92 ? -4.997 5.242 13.059 1.00 73.81 92 GLY A C 1
ATOM 744 O O . GLY A 1 92 ? -4.925 4.137 13.584 1.00 73.81 92 GLY A O 1
ATOM 745 N N . ARG A 1 93 ? -3.960 6.098 13.045 1.00 65.12 93 ARG A N 1
ATOM 746 C CA . ARG A 1 93 ? -2.797 6.001 13.950 1.00 65.12 93 ARG A CA 1
ATOM 747 C C . ARG A 1 93 ? -3.231 6.211 15.420 1.00 65.12 93 ARG A C 1
ATOM 749 O O . ARG A 1 93 ? -2.672 7.071 16.072 1.00 65.12 93 ARG A O 1
ATOM 756 N N . HIS A 1 94 ? -4.245 5.508 15.931 1.00 48.47 94 HIS A N 1
ATOM 757 C CA . HIS A 1 94 ? -4.654 5.502 17.344 1.00 48.47 94 HIS A CA 1
ATOM 758 C C . HIS A 1 94 ? -5.476 4.255 17.665 1.00 48.47 94 HIS A C 1
ATOM 760 O O . HIS A 1 94 ? -6.464 4.005 16.939 1.00 48.47 94 HIS A O 1
#

pLDDT: mean 80.31, std 13.94, range [34.72, 94.19]

Secondary structure (DSSP, 8-state):
-------HHHHHHHHHHHHHH-HHHHHHHHHHHH-TT-PPPTTSHHHHHHHHTTS--EEETTTEEE--HHHHHHHH-TTTEEEETTEEEES---

Radius of gyration: 12.4 Å; chains: 1; bounding box: 28×32×36 Å